Protein AF-A0A8T2YQ83-F1 (afdb_monomer_lite)

pLDDT: mean 80.7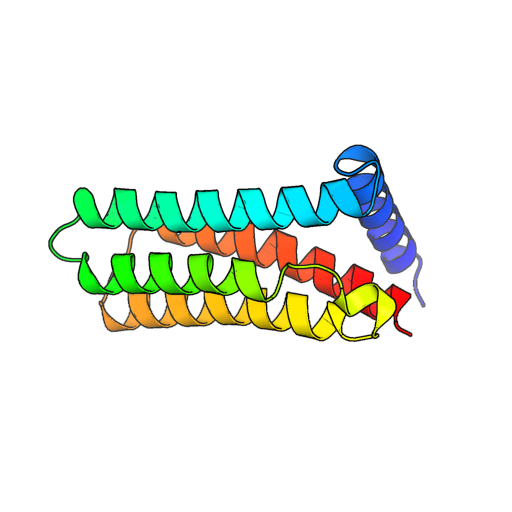7, std 17.06, range [41.25, 98.25]

InterPro domains:
  IPR035513 Invertase/pectin methylesterase inhibitor domain superfamily [SSF101148] (30-101)

Sequence (130 aa):
MGSKNLTLIFAIVLFLFLNFPSRTQASVGALVNAIATSNFFTGLANTNPASKQALVLCATYFKEAVTFLNLKGLEEGSASLDVHYALDQAGYCETALSTGHVHIASATDRIQKWKSVFSAAYAAVITLEN

Secondary structure (DSSP, 8-state):
--HHHHHHHHHHHHHHHHH-SSHHHHHHHHHHHHHHHHHHHHHHHHH-GGGHHHHHHHHHHHHHHHHH-S-THHHHT-HHHHHHHHHHHHHHHHHHHHHTT---HHHHHHHHHHHHHHHHHHHHHHHHH-

Foldseek 3Di:
DDVVVVVLLVVLVVVCCVQPVDPVSVLVVLLVLLQVQLVVLCVVLVVCVLLNVLSNLLSVLSNVLNVLSNPCCLVVVCVLVSLVSQLVSLVSSVVSCVVSVHDDVVNVVSSVVSNVVSVSVNVNSVVVSD

Organism: Populus deltoides (NCBI:txid3696)

Structure (mmCIF, N/CA/C/O backbone):
data_AF-A0A8T2YQ83-F1
#
_entry.id   AF-A0A8T2YQ83-F1
#
loop_
_atom_site.group_PDB
_atom_site.id
_atom_site.type_symbol
_atom_site.label_atom_id
_atom_site.label_alt_id
_atom_site.label_comp_id
_atom_site.label_asym_id
_atom_site.label_entity_id
_atom_site.label_seq_id
_atom_site.pdbx_PDB_ins_code
_atom_site.Cartn_x
_atom_site.Cartn_y
_atom_site.Cartn_z
_atom_site.occupancy
_atom_site.B_iso_or_equiv
_atom_site.auth_seq_id
_atom_site.auth_comp_id
_atom_site.auth_asym_id
_atom_site.auth_atom_id
_atom_site.pdbx_PDB_model_num
ATOM 1 N N . MET A 1 1 ? 18.250 -21.854 -19.427 1.00 45.03 1 MET A N 1
ATOM 2 C CA . MET A 1 1 ? 17.396 -20.647 -19.328 1.00 45.03 1 MET A CA 1
ATOM 3 C C . MET A 1 1 ? 16.518 -20.600 -20.577 1.00 45.03 1 MET A C 1
ATOM 5 O O . MET A 1 1 ? 17.034 -20.285 -21.625 1.00 45.03 1 MET A O 1
ATOM 9 N N . GLY A 1 2 ? 15.257 -21.012 -20.667 1.00 41.25 2 GLY A N 1
ATOM 10 C CA . GLY A 1 2 ? 14.213 -21.339 -19.704 1.00 41.25 2 GLY A CA 1
ATOM 11 C C . GLY A 1 2 ? 12.906 -20.743 -20.249 1.00 41.25 2 GLY A C 1
ATOM 12 O O . GLY A 1 2 ? 12.482 -19.710 -19.754 1.00 41.25 2 GLY A O 1
ATOM 13 N N . SER A 1 3 ? 12.317 -21.360 -21.288 1.00 47.62 3 SER A N 1
ATOM 14 C CA . SER A 1 3 ? 11.133 -20.927 -22.081 1.00 47.62 3 SER A CA 1
ATOM 15 C C . SER A 1 3 ? 9.959 -20.309 -21.279 1.00 47.62 3 SER A C 1
ATOM 17 O O . SER A 1 3 ? 9.216 -19.455 -21.766 1.00 47.62 3 SER A O 1
ATOM 19 N N . LYS A 1 4 ? 9.846 -20.655 -19.992 1.00 47.31 4 LYS A N 1
ATOM 20 C CA . LYS A 1 4 ? 8.859 -20.105 -19.052 1.00 47.31 4 LYS A CA 1
ATOM 21 C C . LYS A 1 4 ? 9.044 -18.606 -18.762 1.00 47.31 4 LYS A C 1
ATOM 23 O O . LYS A 1 4 ? 8.048 -17.900 -18.658 1.00 47.31 4 LYS A O 1
ATOM 28 N N . ASN A 1 5 ? 10.284 -18.109 -18.697 1.00 50.72 5 ASN A N 1
ATOM 29 C CA . ASN A 1 5 ? 10.552 -16.680 -18.470 1.00 50.72 5 ASN A CA 1
ATOM 30 C C . ASN A 1 5 ? 10.164 -15.828 -19.680 1.00 50.72 5 ASN A C 1
ATOM 32 O O . ASN A 1 5 ? 9.577 -14.768 -19.509 1.00 50.72 5 ASN A O 1
ATOM 36 N N . LEU A 1 6 ? 10.411 -16.316 -20.900 1.00 49.84 6 LEU A N 1
ATOM 37 C CA . LEU A 1 6 ? 10.041 -15.595 -22.120 1.00 49.84 6 LEU A CA 1
ATOM 38 C C . LEU A 1 6 ? 8.516 -15.459 -22.246 1.00 49.84 6 LEU A C 1
ATOM 40 O O . LEU A 1 6 ? 8.020 -14.399 -22.602 1.00 49.84 6 LEU A O 1
ATOM 44 N N . THR A 1 7 ? 7.776 -16.512 -21.891 1.00 55.09 7 THR A N 1
ATOM 45 C CA . THR A 1 7 ? 6.304 -16.516 -21.939 1.00 55.09 7 THR A CA 1
ATOM 46 C C . THR A 1 7 ? 5.703 -15.547 -20.916 1.00 55.09 7 THR A C 1
ATOM 48 O O . THR A 1 7 ? 4.751 -14.835 -21.225 1.00 55.09 7 THR A O 1
ATOM 51 N N . LEU A 1 8 ? 6.283 -15.474 -19.712 1.00 53.66 8 LEU A N 1
ATOM 52 C CA . LEU A 1 8 ? 5.852 -14.546 -18.667 1.00 53.66 8 LEU A CA 1
ATOM 53 C C . LEU A 1 8 ? 6.161 -13.089 -19.039 1.00 53.66 8 LEU A C 1
ATOM 55 O O . LEU A 1 8 ? 5.293 -12.231 -18.909 1.00 53.66 8 LEU A O 1
ATOM 59 N N . ILE A 1 9 ? 7.360 -12.820 -19.563 1.00 57.00 9 ILE A N 1
ATOM 60 C CA . ILE A 1 9 ? 7.748 -11.491 -20.055 1.00 57.00 9 ILE A CA 1
ATOM 61 C C . ILE A 1 9 ? 6.827 -11.071 -21.199 1.00 57.00 9 ILE A C 1
ATOM 63 O O . ILE A 1 9 ? 6.316 -9.957 -21.185 1.00 57.00 9 ILE A O 1
ATOM 67 N N . PHE A 1 10 ? 6.543 -11.966 -22.149 1.00 62.06 10 PHE A N 1
ATOM 68 C CA . PHE A 1 10 ? 5.638 -11.669 -23.256 1.00 62.06 10 PHE A CA 1
ATOM 69 C C . PHE A 1 10 ? 4.219 -11.382 -22.761 1.00 62.06 10 PHE A C 1
ATOM 71 O O . PHE A 1 10 ? 3.604 -10.433 -23.226 1.00 62.06 10 PHE A O 1
ATOM 78 N N . ALA A 1 11 ? 3.716 -12.132 -21.776 1.00 62.66 11 ALA A N 1
ATOM 79 C CA . ALA A 1 11 ? 2.412 -11.870 -21.173 1.00 62.66 11 ALA A CA 1
ATOM 80 C C . ALA A 1 11 ? 2.370 -10.525 -20.431 1.00 62.66 11 ALA A C 1
ATOM 82 O O . ALA A 1 11 ? 1.378 -9.815 -20.546 1.00 62.66 11 ALA A O 1
ATOM 83 N N . ILE A 1 12 ? 3.435 -10.147 -19.719 1.00 61.19 12 ILE A N 1
ATOM 84 C CA . ILE A 1 12 ? 3.529 -8.865 -19.000 1.00 61.19 12 ILE A CA 1
ATOM 85 C C . ILE A 1 12 ? 3.649 -7.701 -19.982 1.00 61.19 12 ILE A C 1
ATOM 87 O O . ILE A 1 12 ? 2.911 -6.730 -19.861 1.00 61.19 12 ILE A O 1
ATOM 91 N N . VAL A 1 13 ? 4.522 -7.810 -20.984 1.00 62.56 13 VAL A N 1
ATOM 92 C CA . VAL A 1 13 ? 4.663 -6.816 -22.054 1.00 62.56 13 VAL A CA 1
ATOM 93 C C . VAL A 1 13 ? 3.339 -6.676 -22.798 1.00 62.56 13 VAL A C 1
ATOM 95 O O . VAL A 1 13 ? 2.869 -5.561 -22.971 1.00 62.56 13 VAL A O 1
ATOM 98 N N . LEU A 1 14 ? 2.671 -7.777 -23.144 1.00 61.41 14 LEU A N 1
ATOM 99 C CA . LEU A 1 14 ? 1.355 -7.749 -23.780 1.00 61.41 14 LEU A CA 1
ATOM 100 C C . LEU A 1 14 ? 0.291 -7.135 -22.857 1.00 61.41 14 LEU A C 1
ATOM 102 O O . LEU A 1 14 ? -0.522 -6.350 -23.324 1.00 61.41 14 LEU A O 1
ATOM 106 N N . PHE A 1 15 ? 0.306 -7.415 -21.551 1.00 61.81 15 PHE A N 1
ATOM 107 C CA . PHE A 1 15 ? -0.625 -6.812 -20.591 1.00 61.81 15 PHE A CA 1
ATOM 108 C C . PHE A 1 15 ? -0.392 -5.305 -20.441 1.00 61.81 15 PHE A C 1
ATOM 110 O O . PHE A 1 15 ? -1.357 -4.542 -20.388 1.00 61.81 15 PHE A O 1
ATOM 117 N N . LEU A 1 16 ? 0.871 -4.874 -20.423 1.00 58.44 16 LEU A N 1
ATOM 118 C CA . LEU A 1 16 ? 1.261 -3.466 -20.424 1.00 58.44 16 LEU A CA 1
ATOM 119 C C . LEU A 1 16 ? 0.870 -2.792 -21.745 1.00 58.44 16 LEU A C 1
ATOM 121 O O . LEU A 1 16 ? 0.278 -1.726 -21.701 1.00 58.44 16 LEU A O 1
ATOM 125 N N . PHE A 1 17 ? 1.086 -3.424 -22.901 1.00 55.38 17 PHE A N 1
ATOM 126 C CA . PHE A 1 17 ? 0.687 -2.888 -24.209 1.00 55.38 17 PHE A CA 1
ATOM 127 C C . PHE A 1 17 ? -0.838 -2.844 -24.405 1.00 55.38 17 PHE A C 1
ATOM 129 O O . PHE A 1 17 ? -1.341 -1.907 -25.020 1.00 55.38 17 PHE A O 1
ATOM 136 N N . LEU A 1 18 ? -1.580 -3.828 -23.883 1.00 55.84 18 LEU A N 1
ATOM 137 C CA . LEU A 1 18 ? -3.043 -3.891 -23.984 1.00 55.84 18 LEU A CA 1
ATOM 138 C C . LEU A 1 18 ? -3.750 -2.934 -23.012 1.00 55.84 18 LEU A C 1
ATOM 140 O O . LEU A 1 18 ? -4.822 -2.438 -23.343 1.00 55.84 18 LEU A O 1
ATOM 144 N N . ASN A 1 19 ? -3.179 -2.668 -21.830 1.00 53.91 19 ASN A N 1
ATOM 145 C CA . ASN A 1 19 ? -3.778 -1.759 -20.839 1.00 53.91 19 ASN A CA 1
ATOM 146 C C . ASN A 1 19 ? -3.200 -0.337 -20.881 1.00 53.91 19 ASN A C 1
ATOM 148 O O . ASN A 1 19 ? -3.858 0.598 -20.431 1.00 53.91 19 ASN A O 1
ATOM 152 N N . PHE A 1 20 ? -1.989 -0.165 -21.407 1.00 50.88 20 PHE A N 1
ATOM 153 C CA . PHE A 1 20 ? -1.265 1.102 -21.448 1.00 50.88 20 PHE A CA 1
ATOM 154 C C . PHE A 1 20 ? -0.577 1.273 -22.811 1.00 50.88 20 PHE A C 1
ATOM 156 O O . PHE A 1 20 ? 0.626 1.047 -22.942 1.00 50.88 20 PHE A O 1
ATOM 163 N N . PRO A 1 21 ? -1.313 1.719 -23.846 1.00 44.34 21 PRO A N 1
ATOM 164 C CA . PRO A 1 21 ? -0.778 1.957 -25.189 1.00 44.34 21 PRO A CA 1
ATOM 165 C C . PRO A 1 21 ? 0.360 2.995 -25.254 1.00 44.34 21 PRO A C 1
ATOM 167 O O . PRO A 1 21 ? 0.985 3.141 -26.302 1.00 44.34 21 PRO A O 1
ATOM 170 N N . SER A 1 22 ? 0.668 3.712 -24.164 1.00 54.28 22 SER A N 1
ATOM 171 C CA . SER A 1 22 ? 1.844 4.583 -24.063 1.00 54.28 22 SER A CA 1
ATOM 172 C C . SER A 1 22 ? 2.412 4.656 -22.638 1.00 54.28 22 SER A C 1
ATOM 174 O O . SER A 1 22 ? 1.703 4.428 -21.655 1.00 54.28 22 SER A O 1
ATOM 176 N N . ARG A 1 23 ? 3.691 5.051 -22.509 1.00 55.94 23 ARG A N 1
ATOM 177 C CA . ARG A 1 23 ? 4.360 5.301 -21.211 1.00 55.94 23 ARG A CA 1
ATOM 178 C C . ARG A 1 23 ? 3.575 6.283 -20.333 1.00 55.94 23 ARG A C 1
ATOM 180 O O . ARG A 1 23 ? 3.438 6.067 -19.135 1.00 55.94 23 ARG A O 1
ATOM 187 N N . THR A 1 24 ? 3.004 7.321 -20.945 1.00 53.25 24 THR A N 1
ATOM 188 C CA . THR A 1 24 ? 2.159 8.318 -20.273 1.00 53.25 24 THR A CA 1
ATOM 189 C C . THR A 1 24 ? 0.874 7.706 -19.720 1.00 53.25 24 THR A C 1
ATOM 191 O O . THR A 1 24 ? 0.392 8.127 -18.677 1.00 53.25 24 THR A O 1
ATOM 194 N N . GLN A 1 25 ? 0.307 6.694 -20.381 1.00 58.16 25 GLN A N 1
ATOM 195 C CA . GLN A 1 25 ? -0.859 6.000 -19.836 1.00 58.16 25 GLN A CA 1
ATOM 196 C C . GLN A 1 25 ? -0.484 5.091 -18.665 1.00 58.16 25 GLN A C 1
ATOM 198 O O . GLN A 1 25 ? -1.264 5.003 -17.721 1.00 58.16 25 GLN A O 1
ATOM 203 N N . ALA A 1 26 ? 0.707 4.483 -18.669 1.00 63.09 26 ALA A N 1
ATOM 204 C CA . ALA A 1 26 ? 1.190 3.680 -17.544 1.00 63.09 26 ALA A CA 1
ATOM 205 C C . ALA A 1 26 ? 1.420 4.527 -16.277 1.00 63.09 26 ALA A C 1
ATOM 207 O O . ALA A 1 26 ? 0.969 4.128 -15.200 1.00 63.09 26 ALA A O 1
ATOM 208 N N . SER A 1 27 ? 2.035 5.716 -16.391 1.00 63.50 27 SER A N 1
ATOM 209 C CA . SER A 1 27 ? 2.186 6.643 -15.248 1.00 63.50 27 SER A CA 1
ATOM 210 C C . SER A 1 27 ? 0.837 7.104 -14.731 1.00 63.50 27 SER A C 1
ATOM 212 O O . SER A 1 27 ? 0.569 7.033 -13.533 1.00 63.50 27 SER A O 1
ATOM 214 N N . VAL A 1 28 ? -0.039 7.544 -15.636 1.00 68.00 28 VAL A N 1
ATOM 215 C CA . VAL A 1 28 ? -1.385 7.996 -15.278 1.00 68.00 28 VAL A CA 1
ATOM 216 C C . VAL A 1 28 ? -2.179 6.865 -14.618 1.00 68.00 28 VAL A C 1
ATOM 218 O O . VAL A 1 28 ? -2.843 7.097 -13.612 1.00 68.00 28 VAL A O 1
ATOM 221 N N . GLY A 1 29 ? -2.064 5.630 -15.105 1.00 73.38 29 GLY A N 1
ATOM 222 C CA . GLY A 1 29 ? -2.693 4.459 -14.496 1.00 73.38 29 GLY A CA 1
ATOM 223 C C . GLY A 1 29 ? -2.187 4.160 -13.087 1.00 73.38 29 GLY A C 1
ATOM 224 O O . GLY A 1 29 ? -2.990 3.917 -12.183 1.00 73.38 29 GLY A O 1
ATOM 225 N N . ALA A 1 30 ? -0.871 4.221 -12.875 1.00 76.75 30 ALA A N 1
ATOM 226 C CA . ALA A 1 30 ? -0.258 4.021 -11.564 1.00 76.75 30 ALA A CA 1
ATOM 227 C C . ALA A 1 30 ? -0.681 5.117 -10.567 1.00 76.75 30 ALA A C 1
ATOM 229 O O . ALA A 1 30 ? -1.090 4.804 -9.446 1.00 76.75 30 ALA A O 1
ATOM 230 N N . LEU A 1 31 ? -0.688 6.380 -11.005 1.00 80.50 31 LEU A N 1
ATOM 231 C CA . LEU A 1 31 ? -1.176 7.534 -10.241 1.00 80.50 31 LEU A CA 1
ATOM 232 C C . LEU A 1 31 ? -2.651 7.383 -9.850 1.00 80.50 31 LEU A C 1
ATOM 234 O O . LEU A 1 31 ? -3.010 7.540 -8.682 1.00 80.50 31 LEU A O 1
ATOM 238 N N . VAL A 1 32 ? -3.511 7.032 -10.809 1.00 84.12 32 VAL A N 1
ATOM 239 C CA . VAL A 1 32 ? -4.943 6.808 -10.559 1.00 84.12 32 VAL A CA 1
ATOM 240 C C . VAL A 1 32 ? -5.145 5.667 -9.564 1.00 84.12 32 VAL A C 1
ATOM 242 O O . VAL A 1 32 ? -5.956 5.792 -8.645 1.00 84.12 32 VAL A O 1
ATOM 245 N N . ASN A 1 33 ? -4.388 4.574 -9.690 1.00 84.81 33 ASN A N 1
ATOM 246 C CA . ASN A 1 33 ? -4.468 3.455 -8.756 1.00 84.81 33 ASN A CA 1
ATOM 247 C C . ASN A 1 33 ? -4.007 3.848 -7.337 1.00 84.81 33 ASN A C 1
ATOM 249 O O . ASN A 1 33 ? -4.633 3.430 -6.358 1.00 84.81 33 ASN A O 1
ATOM 253 N N . ALA A 1 34 ? -2.961 4.675 -7.213 1.00 87.94 34 ALA A N 1
ATOM 254 C CA . ALA A 1 34 ? -2.461 5.206 -5.937 1.00 87.94 34 ALA A CA 1
ATOM 255 C C . ALA A 1 34 ? -3.525 6.039 -5.221 1.00 87.94 34 ALA A C 1
ATOM 257 O O . ALA A 1 34 ? -3.901 5.748 -4.081 1.00 87.94 34 ALA A O 1
ATOM 258 N N . ILE A 1 35 ? -4.104 7.002 -5.939 1.00 90.50 35 ILE A N 1
ATOM 259 C CA . ILE A 1 35 ? -5.172 7.865 -5.428 1.00 90.50 35 ILE A CA 1
ATOM 260 C C . ILE A 1 35 ? -6.404 7.031 -5.051 1.00 90.50 35 ILE A C 1
ATOM 262 O O . ILE A 1 35 ? -6.960 7.199 -3.966 1.00 90.50 35 ILE A O 1
ATOM 266 N N . ALA A 1 36 ? -6.816 6.087 -5.902 1.00 93.12 36 ALA A N 1
ATOM 267 C CA . ALA A 1 36 ? -7.961 5.220 -5.627 1.00 93.12 36 ALA A CA 1
ATOM 268 C C . ALA A 1 36 ? -7.744 4.321 -4.397 1.00 93.12 36 ALA A C 1
ATOM 270 O O . ALA A 1 36 ? -8.690 4.042 -3.654 1.00 93.12 36 ALA A O 1
ATOM 271 N N . THR A 1 37 ? -6.512 3.865 -4.169 1.00 95.31 37 THR A N 1
ATOM 272 C CA . THR A 1 37 ? -6.155 3.050 -3.002 1.00 95.31 37 THR A CA 1
ATOM 273 C C . THR A 1 37 ? -6.129 3.897 -1.730 1.00 95.31 37 THR A C 1
ATOM 275 O O . THR A 1 37 ? -6.744 3.514 -0.735 1.00 95.31 37 THR A O 1
ATOM 278 N N . SER A 1 38 ? -5.531 5.088 -1.778 1.00 96.44 38 SER A N 1
ATOM 279 C CA . SER A 1 38 ? -5.555 6.049 -0.667 1.00 96.44 38 SER A CA 1
ATOM 280 C C . SER A 1 38 ? -6.987 6.434 -0.261 1.00 96.44 38 SER A C 1
ATOM 282 O O . SER A 1 38 ? -7.362 6.352 0.915 1.00 96.44 38 SER A O 1
ATOM 284 N N . ASN A 1 39 ? -7.835 6.759 -1.241 1.00 97.19 39 ASN A N 1
ATOM 285 C CA . ASN A 1 39 ? -9.241 7.095 -1.007 1.00 97.19 39 ASN A CA 1
ATOM 286 C C . ASN A 1 39 ? -10.029 5.919 -0.422 1.00 97.19 39 ASN A C 1
ATOM 288 O O . ASN A 1 39 ? -10.862 6.113 0.462 1.00 97.19 39 ASN A O 1
ATOM 292 N N . PHE A 1 40 ? -9.748 4.695 -0.874 1.00 97.75 40 PHE A N 1
ATOM 293 C CA . PHE A 1 40 ? -10.347 3.490 -0.308 1.00 97.75 40 PHE A CA 1
ATOM 294 C C . PHE A 1 40 ? -10.028 3.347 1.188 1.00 97.75 40 PHE A C 1
ATOM 296 O O . PHE A 1 40 ? -10.942 3.133 1.985 1.00 97.75 40 PHE A O 1
ATOM 303 N N . PHE A 1 41 ? -8.768 3.535 1.588 1.00 98.06 41 PHE A N 1
ATOM 304 C CA . PHE A 1 41 ? -8.379 3.475 3.000 1.00 98.06 41 PHE A CA 1
ATOM 305 C C . PHE A 1 41 ? -8.968 4.619 3.830 1.00 98.06 41 PHE A C 1
ATOM 307 O O . PHE A 1 41 ? -9.380 4.399 4.968 1.00 98.06 41 PHE A O 1
ATOM 314 N N . THR A 1 42 ? -9.108 5.809 3.245 1.00 98.06 42 THR A N 1
ATOM 315 C CA . THR A 1 42 ? -9.810 6.933 3.884 1.00 98.06 42 THR A CA 1
ATOM 316 C C . THR A 1 42 ? -11.291 6.605 4.113 1.00 98.06 42 THR A C 1
ATOM 318 O O . THR A 1 42 ? -11.824 6.844 5.196 1.00 98.06 42 THR A O 1
ATOM 321 N N . GLY A 1 43 ? -11.958 5.996 3.128 1.00 97.62 43 GLY A N 1
ATOM 322 C CA . GLY A 1 43 ? -13.339 5.524 3.263 1.00 97.62 43 GLY A CA 1
ATOM 323 C C . GLY A 1 43 ? -13.491 4.440 4.334 1.00 97.62 43 GLY A C 1
ATOM 324 O O . GLY A 1 43 ? -14.412 4.498 5.154 1.00 97.62 43 GLY A O 1
ATOM 325 N N . LEU A 1 44 ? -12.551 3.491 4.392 1.00 97.25 44 LEU A N 1
ATOM 326 C CA . LEU A 1 44 ? -12.510 2.499 5.467 1.00 97.25 44 LEU A CA 1
ATOM 327 C C . LEU A 1 44 ? -12.321 3.154 6.838 1.00 97.25 44 LEU A C 1
ATOM 329 O O . LEU A 1 44 ? -13.024 2.792 7.777 1.00 97.25 44 LEU A O 1
ATOM 333 N N . ALA A 1 45 ? -11.430 4.139 6.961 1.00 97.56 45 ALA A N 1
ATOM 334 C CA . ALA A 1 45 ? -11.184 4.842 8.219 1.00 97.56 45 ALA A CA 1
ATOM 335 C C . ALA A 1 45 ? -12.435 5.564 8.750 1.00 97.56 45 ALA A C 1
ATOM 337 O O . ALA A 1 45 ? -12.648 5.629 9.960 1.00 97.56 45 ALA A O 1
ATOM 338 N N . ASN A 1 46 ? -13.280 6.076 7.851 1.00 97.25 46 ASN A N 1
ATOM 339 C CA . ASN A 1 46 ? -14.538 6.734 8.211 1.00 97.25 46 ASN A CA 1
ATOM 340 C C . ASN A 1 46 ? -15.611 5.747 8.688 1.00 97.25 46 ASN A C 1
ATOM 342 O O . ASN A 1 46 ? -16.431 6.097 9.533 1.00 97.25 46 ASN A O 1
ATOM 346 N N . THR A 1 47 ? -15.604 4.522 8.162 1.00 97.12 47 THR A N 1
ATOM 347 C CA . THR A 1 47 ? -16.576 3.472 8.511 1.00 97.12 47 THR A CA 1
ATOM 348 C C . THR A 1 47 ? -16.111 2.576 9.661 1.00 97.12 47 THR A C 1
ATOM 350 O O . THR A 1 47 ? -16.929 1.870 10.242 1.00 97.12 47 THR A O 1
ATOM 353 N N . ASN A 1 48 ?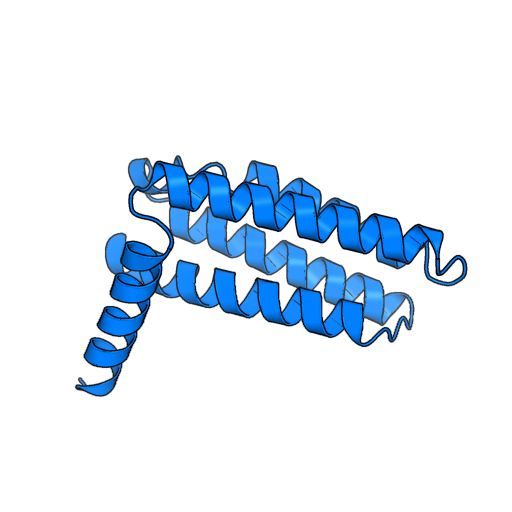 -14.828 2.637 10.040 1.00 96.12 48 ASN A N 1
ATOM 354 C CA . ASN A 1 48 ? -14.228 1.817 11.097 1.00 96.12 48 ASN A CA 1
ATOM 355 C C . ASN A 1 48 ? -13.492 2.689 12.136 1.00 96.12 48 ASN A C 1
ATOM 357 O O . ASN A 1 48 ? -12.258 2.730 12.145 1.00 96.12 48 ASN A O 1
ATOM 361 N N . PRO A 1 49 ? -14.216 3.372 13.048 1.00 94.50 49 PRO A N 1
ATOM 362 C CA . PRO A 1 49 ? -13.615 4.304 14.004 1.00 94.50 49 PRO A CA 1
ATOM 363 C C . PRO A 1 49 ? -12.549 3.671 14.909 1.00 94.50 49 PRO A C 1
ATOM 365 O O . PRO A 1 49 ? -11.533 4.304 15.182 1.00 94.50 49 PRO A O 1
ATOM 368 N N . ALA A 1 50 ? -12.743 2.412 15.320 1.00 95.00 50 ALA A N 1
ATOM 369 C CA . ALA A 1 50 ? -11.802 1.675 16.169 1.00 95.00 50 ALA A CA 1
ATOM 370 C C . ALA A 1 50 ? -10.438 1.434 15.495 1.00 95.00 50 ALA A C 1
ATOM 372 O O . ALA A 1 50 ? -9.419 1.344 16.169 1.00 95.00 50 ALA A O 1
ATOM 373 N N . SER A 1 51 ? -10.408 1.380 14.162 1.00 96.62 51 SER A N 1
ATOM 374 C CA . SER A 1 51 ? -9.201 1.145 13.360 1.00 96.62 51 SER A CA 1
ATOM 375 C C . SER A 1 51 ? -8.731 2.403 12.626 1.00 96.62 51 SER A C 1
ATOM 377 O O . SER A 1 51 ? -7.824 2.338 11.793 1.00 96.62 51 SER A O 1
ATOM 379 N N . LYS A 1 52 ? -9.344 3.561 12.915 1.00 95.75 52 LYS A N 1
ATOM 380 C CA . LYS A 1 52 ? -9.176 4.799 12.146 1.00 95.75 52 LYS A CA 1
ATOM 381 C C . LYS A 1 52 ? -7.715 5.208 12.002 1.00 95.75 52 LYS A C 1
ATOM 383 O O . LYS A 1 52 ? -7.306 5.576 10.909 1.00 95.75 52 LYS A O 1
ATOM 388 N N . GLN A 1 53 ? -6.927 5.122 13.073 1.00 97.12 53 GLN A N 1
ATOM 389 C CA . GLN A 1 53 ? -5.521 5.527 13.048 1.00 97.12 53 GLN A CA 1
ATOM 390 C C . GLN A 1 53 ? -4.701 4.704 12.043 1.00 97.12 53 GLN A C 1
ATOM 392 O O . GLN A 1 53 ? -4.046 5.279 11.177 1.00 97.12 53 GLN A O 1
ATOM 397 N N . ALA A 1 54 ? -4.778 3.371 12.112 1.00 97.69 54 ALA A N 1
ATOM 398 C CA . ALA A 1 54 ? -4.055 2.485 11.200 1.00 97.69 54 ALA A CA 1
ATOM 399 C C . ALA A 1 54 ? -4.519 2.658 9.742 1.00 97.69 54 ALA A C 1
ATOM 401 O O . ALA A 1 54 ? -3.704 2.695 8.823 1.00 97.69 54 ALA A O 1
ATOM 402 N N . LEU A 1 55 ? -5.826 2.834 9.527 1.00 98.25 55 LEU A N 1
ATOM 403 C CA . LEU A 1 55 ? -6.395 3.029 8.191 1.00 98.25 55 LEU A CA 1
ATOM 404 C C . LEU A 1 55 ? -6.018 4.391 7.584 1.00 98.25 55 LEU A C 1
ATOM 406 O O . LEU A 1 55 ? -5.759 4.470 6.385 1.00 98.25 55 LEU A O 1
ATOM 410 N N . VAL A 1 56 ? -5.923 5.449 8.396 1.00 98.06 56 VAL A N 1
ATOM 411 C CA . VAL A 1 56 ? -5.410 6.755 7.951 1.00 98.06 56 VAL A CA 1
ATOM 412 C C . VAL A 1 56 ? -3.929 6.666 7.584 1.00 98.06 56 VAL A C 1
ATOM 414 O O . VAL A 1 56 ? -3.545 7.212 6.555 1.00 98.06 56 VAL A O 1
ATOM 417 N N . LEU A 1 57 ? -3.109 5.943 8.357 1.00 97.75 57 LEU A N 1
ATOM 418 C CA . LEU A 1 57 ? -1.703 5.716 8.001 1.00 97.75 57 LEU A CA 1
ATOM 419 C C . LEU A 1 57 ? -1.577 5.013 6.646 1.00 97.75 57 LEU A C 1
ATOM 421 O O . LEU A 1 57 ? -0.862 5.500 5.775 1.00 97.75 57 LEU A O 1
ATOM 425 N N . CYS A 1 58 ? -2.345 3.945 6.421 1.00 97.75 58 CYS A N 1
ATOM 426 C CA . CYS A 1 58 ? -2.421 3.300 5.112 1.00 97.75 58 CYS A CA 1
ATOM 427 C C . CYS A 1 58 ? -2.803 4.279 3.994 1.00 97.75 58 CYS A C 1
ATOM 429 O O . CYS A 1 58 ? -2.162 4.296 2.944 1.00 97.75 58 CYS A O 1
ATOM 431 N N . ALA A 1 59 ? -3.820 5.120 4.209 1.00 97.44 59 ALA A N 1
ATOM 432 C CA . ALA A 1 59 ? -4.211 6.122 3.222 1.00 97.44 59 ALA A CA 1
ATOM 433 C C . ALA A 1 59 ? -3.066 7.095 2.896 1.00 97.44 59 ALA A C 1
ATOM 435 O O . ALA A 1 59 ? -2.878 7.434 1.725 1.00 97.44 59 ALA A O 1
ATOM 436 N N . THR A 1 60 ? -2.298 7.512 3.905 1.00 96.88 60 THR A N 1
ATOM 437 C CA . THR A 1 60 ? -1.121 8.375 3.745 1.00 96.88 60 THR A CA 1
ATOM 438 C C . THR A 1 60 ? -0.019 7.681 2.951 1.00 96.88 60 THR A C 1
ATOM 440 O O . THR A 1 60 ? 0.420 8.244 1.954 1.00 96.88 60 THR A O 1
ATOM 443 N N . TYR A 1 61 ? 0.353 6.446 3.294 1.00 96.06 61 TYR A N 1
ATOM 444 C CA . TYR A 1 61 ? 1.393 5.692 2.581 1.00 96.06 61 TYR A CA 1
ATOM 445 C C . TYR A 1 61 ? 1.089 5.540 1.082 1.00 96.06 61 TYR A C 1
ATOM 447 O O . TYR A 1 61 ? 1.917 5.836 0.219 1.00 96.06 61 TYR A O 1
ATOM 455 N N . PHE A 1 62 ? -0.151 5.183 0.729 1.00 94.00 62 PHE A N 1
ATOM 456 C CA . PHE A 1 62 ? -0.549 5.096 -0.682 1.00 94.00 62 PHE A CA 1
ATOM 457 C C . PHE A 1 62 ? -0.670 6.459 -1.373 1.00 94.00 62 PHE A C 1
ATOM 459 O O . PHE A 1 62 ? -0.547 6.538 -2.595 1.00 94.00 62 PHE A O 1
ATOM 466 N N . LYS A 1 63 ? -0.899 7.541 -0.621 1.00 92.81 63 LYS A N 1
ATOM 467 C CA . LYS A 1 63 ? -0.845 8.902 -1.164 1.00 92.81 63 LYS A CA 1
ATOM 468 C C . LYS A 1 63 ? 0.595 9.335 -1.426 1.00 92.81 63 LYS A C 1
ATOM 470 O O . LYS A 1 63 ? 0.841 9.980 -2.436 1.00 92.81 63 LYS A O 1
ATOM 475 N N . GLU A 1 64 ? 1.534 8.967 -0.562 1.00 89.44 64 GLU A N 1
ATOM 476 C CA . GLU A 1 64 ? 2.964 9.213 -0.766 1.00 89.44 64 GLU A CA 1
ATOM 477 C C . GLU A 1 64 ? 3.495 8.444 -1.976 1.00 89.44 64 GLU A C 1
ATOM 479 O O . GLU A 1 64 ? 4.292 8.992 -2.724 1.00 89.44 64 GLU A O 1
ATOM 484 N N . ALA A 1 65 ? 2.970 7.251 -2.274 1.00 86.50 65 ALA A N 1
ATOM 485 C CA . ALA A 1 65 ? 3.327 6.519 -3.493 1.00 86.50 65 ALA A CA 1
ATOM 486 C C . ALA A 1 65 ? 3.166 7.348 -4.790 1.00 86.50 65 ALA A C 1
ATOM 488 O O . ALA A 1 65 ? 3.907 7.147 -5.748 1.00 86.50 65 ALA A O 1
ATOM 489 N N . VAL A 1 66 ? 2.245 8.321 -4.822 1.00 82.50 66 VAL A N 1
ATOM 490 C CA . VAL A 1 66 ? 2.045 9.253 -5.952 1.00 82.50 66 VAL A CA 1
ATOM 491 C C . VAL A 1 66 ? 3.322 10.030 -6.290 1.00 82.50 66 VAL A C 1
ATOM 493 O O . VAL A 1 66 ? 3.554 10.318 -7.462 1.00 82.50 66 VAL A O 1
ATOM 496 N N . THR A 1 67 ? 4.145 10.379 -5.295 1.00 79.56 67 THR A N 1
ATOM 497 C CA . THR A 1 67 ? 5.352 11.193 -5.513 1.00 79.56 67 THR A CA 1
ATOM 498 C C . THR A 1 67 ? 6.449 10.407 -6.226 1.00 79.56 67 THR A C 1
ATOM 500 O O . THR A 1 67 ? 7.158 10.982 -7.049 1.00 79.56 67 THR A O 1
ATOM 503 N N . PHE A 1 68 ? 6.540 9.101 -5.965 1.00 76.06 68 PHE A N 1
ATOM 504 C CA . PHE A 1 68 ? 7.516 8.201 -6.584 1.00 76.06 68 PHE A CA 1
ATOM 505 C C . PHE A 1 68 ? 7.072 7.743 -7.976 1.00 76.06 68 PHE A C 1
ATOM 507 O O . PHE A 1 68 ? 7.881 7.586 -8.877 1.00 76.06 68 PHE A O 1
ATOM 514 N N . LEU A 1 69 ? 5.766 7.603 -8.216 1.00 73.00 69 LEU A N 1
ATOM 515 C CA . LEU A 1 69 ? 5.226 7.076 -9.478 1.00 73.00 69 LEU A CA 1
ATOM 516 C C . LEU A 1 69 ? 5.242 8.062 -10.655 1.00 73.00 69 LEU A C 1
ATOM 518 O O . LEU A 1 69 ? 4.564 7.845 -11.661 1.00 73.00 69 LEU A O 1
ATOM 522 N N . ASN A 1 70 ? 6.031 9.133 -10.572 1.00 64.12 70 ASN A N 1
ATOM 523 C CA . ASN A 1 70 ? 6.080 10.168 -11.600 1.00 64.12 70 ASN A CA 1
ATOM 524 C C . ASN A 1 70 ? 6.895 9.769 -12.854 1.00 64.12 70 ASN A C 1
ATOM 526 O O . ASN A 1 70 ? 7.158 10.625 -13.693 1.00 64.12 70 ASN A O 1
ATOM 530 N N . LEU A 1 71 ? 7.281 8.488 -12.988 1.00 57.81 71 LEU A N 1
ATOM 531 C CA . LEU A 1 71 ? 7.913 7.784 -14.129 1.00 57.81 71 LEU A CA 1
ATOM 532 C C . LEU A 1 71 ? 9.080 8.475 -14.863 1.00 57.81 71 LEU A C 1
ATOM 534 O O . LEU A 1 71 ? 9.579 7.924 -15.846 1.00 57.81 71 LEU A O 1
ATOM 538 N N . LYS A 1 72 ? 9.583 9.614 -14.378 1.00 58.16 72 LYS A N 1
ATOM 539 C CA . LYS A 1 72 ? 10.858 10.186 -14.830 1.00 58.16 72 LYS A CA 1
ATOM 540 C C . LYS A 1 72 ? 12.014 9.206 -14.628 1.00 58.16 72 LYS A C 1
ATOM 542 O O . LYS A 1 72 ? 12.983 9.259 -15.376 1.00 58.16 72 LYS A O 1
ATOM 547 N N . GLY A 1 73 ? 11.870 8.251 -13.707 1.00 57.09 73 GLY A N 1
ATOM 548 C CA . GLY A 1 73 ? 12.897 7.260 -13.450 1.00 57.09 73 GLY A CA 1
ATOM 549 C C . GLY A 1 73 ? 13.269 6.374 -14.638 1.00 57.09 73 GLY A C 1
ATOM 550 O O . GLY A 1 73 ? 14.393 5.900 -14.675 1.00 57.09 73 GLY A O 1
ATOM 551 N N . LEU A 1 74 ? 12.427 6.193 -15.666 1.00 54.31 74 LEU A N 1
ATOM 552 C CA . LEU A 1 74 ? 12.844 5.419 -16.854 1.00 54.31 74 LEU A CA 1
ATOM 553 C C . LEU A 1 74 ? 13.870 6.164 -17.723 1.00 54.31 74 LEU A C 1
ATOM 555 O O . LEU A 1 74 ? 14.618 5.523 -18.454 1.00 54.31 74 LEU A O 1
ATOM 559 N N . GLU A 1 75 ? 13.884 7.498 -17.688 1.00 59.12 75 GLU A N 1
ATOM 560 C CA . GLU A 1 75 ? 14.875 8.313 -18.407 1.00 59.12 75 GLU A CA 1
ATOM 561 C C . GLU A 1 75 ? 16.177 8.448 -17.608 1.00 59.12 75 GLU A C 1
ATOM 563 O O . GLU A 1 75 ? 17.248 8.591 -18.193 1.00 59.12 75 GLU A O 1
ATOM 568 N N . GLU A 1 76 ? 16.085 8.354 -16.280 1.00 63.69 76 GLU A N 1
ATOM 569 C CA . GLU A 1 76 ? 17.202 8.541 -15.347 1.00 63.69 76 GLU A CA 1
ATOM 570 C C . GLU A 1 76 ? 17.749 7.220 -14.760 1.00 63.69 76 GLU A C 1
ATOM 572 O O . GLU A 1 76 ? 18.707 7.245 -13.991 1.00 63.69 76 GLU A O 1
ATOM 577 N N . GLY A 1 77 ? 17.173 6.064 -15.119 1.00 67.19 77 GLY A N 1
ATOM 578 C CA . GLY A 1 77 ? 17.562 4.741 -14.602 1.00 67.19 77 GLY A CA 1
ATOM 579 C C . GLY A 1 77 ? 17.164 4.482 -13.140 1.00 67.19 77 GLY A C 1
ATOM 580 O O . GLY A 1 77 ? 17.820 3.709 -12.447 1.00 67.19 77 GLY A O 1
ATOM 581 N N . SER A 1 78 ? 16.130 5.163 -12.648 1.00 77.38 78 SER A N 1
ATOM 582 C CA . SER A 1 78 ? 15.590 5.048 -11.289 1.00 77.38 78 SER A CA 1
ATOM 583 C C . SER A 1 78 ? 14.161 4.496 -11.244 1.00 77.38 78 SER A C 1
ATOM 585 O O . SER A 1 78 ? 13.543 4.475 -10.180 1.00 77.38 78 SER A O 1
ATOM 587 N N . ALA A 1 79 ? 13.618 3.989 -12.356 1.00 77.44 79 ALA A N 1
ATOM 588 C CA . ALA A 1 79 ? 12.251 3.471 -12.366 1.00 77.44 79 ALA A CA 1
ATOM 589 C C . ALA A 1 79 ? 12.111 2.200 -11.521 1.00 77.44 79 ALA A C 1
ATOM 591 O O . ALA A 1 79 ? 11.053 1.979 -10.925 1.00 77.44 79 ALA A O 1
ATOM 592 N N . SER A 1 80 ? 13.151 1.363 -11.436 1.00 81.25 80 SER A N 1
ATOM 593 C CA . SER A 1 80 ? 13.122 0.207 -10.531 1.00 81.25 80 SER A CA 1
ATOM 594 C C . SER A 1 80 ? 13.023 0.662 -9.077 1.00 81.25 80 SER A C 1
ATOM 596 O O . SER A 1 80 ? 12.254 0.083 -8.308 1.00 81.25 80 SER A O 1
ATOM 598 N N . LEU A 1 81 ? 13.730 1.734 -8.717 1.00 84.00 81 LEU A N 1
ATOM 599 C CA . LEU A 1 81 ? 13.690 2.338 -7.389 1.00 84.00 81 LEU A CA 1
ATOM 6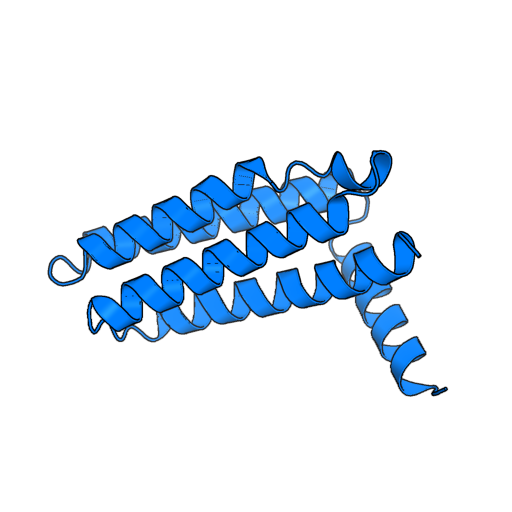00 C C . LEU A 1 81 ? 12.315 2.952 -7.081 1.00 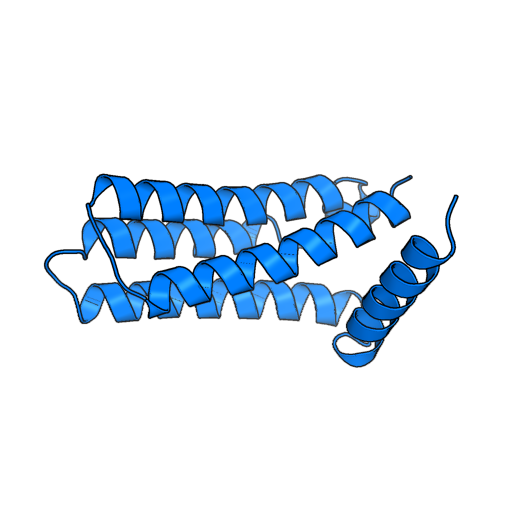84.00 81 LEU A C 1
ATOM 602 O O . LEU A 1 81 ? 11.759 2.681 -6.019 1.00 84.00 81 LEU A O 1
ATOM 606 N N . ASP A 1 82 ? 11.726 3.692 -8.021 1.00 83.62 82 ASP A N 1
ATOM 607 C CA . ASP A 1 82 ? 10.381 4.271 -7.881 1.00 83.62 82 ASP A CA 1
ATOM 608 C C . ASP A 1 82 ? 9.319 3.192 -7.613 1.00 83.62 82 ASP A C 1
ATOM 610 O O . ASP A 1 82 ? 8.463 3.322 -6.730 1.00 83.62 82 ASP A O 1
ATOM 614 N N . VAL A 1 83 ? 9.387 2.084 -8.360 1.00 83.62 83 VAL A N 1
ATOM 615 C CA . VAL A 1 83 ? 8.489 0.939 -8.170 1.00 83.62 83 VAL A CA 1
ATOM 616 C C . VAL A 1 83 ? 8.758 0.233 -6.838 1.00 83.62 83 VAL A C 1
ATOM 618 O O . VAL A 1 83 ? 7.812 -0.215 -6.185 1.00 83.62 83 VAL A O 1
ATOM 621 N N . HIS A 1 84 ? 10.020 0.143 -6.415 1.00 87.25 84 HIS A N 1
ATOM 622 C CA . HIS A 1 84 ? 10.378 -0.432 -5.122 1.00 87.25 84 HIS A CA 1
ATOM 623 C C . HIS A 1 84 ? 9.779 0.380 -3.969 1.00 87.25 84 HIS A C 1
ATOM 625 O O . HIS A 1 84 ? 9.105 -0.188 -3.113 1.00 87.25 84 HIS A O 1
ATOM 631 N N . TYR A 1 85 ? 9.884 1.711 -4.013 1.00 88.31 85 TYR A N 1
ATOM 632 C CA . TYR A 1 85 ? 9.244 2.574 -3.019 1.00 88.31 85 TYR A CA 1
ATOM 633 C C . TYR A 1 85 ? 7.723 2.404 -2.994 1.00 88.31 85 TYR A C 1
ATOM 635 O O . TYR A 1 85 ? 7.124 2.374 -1.920 1.00 88.31 85 TYR A O 1
ATOM 643 N N . ALA A 1 86 ? 7.073 2.224 -4.146 1.00 88.56 86 ALA A N 1
ATOM 644 C CA . ALA A 1 86 ? 5.642 1.924 -4.177 1.00 88.56 86 ALA A CA 1
ATOM 645 C C . ALA A 1 86 ? 5.294 0.589 -3.481 1.00 88.56 86 ALA A C 1
ATOM 647 O O . ALA A 1 86 ? 4.222 0.478 -2.877 1.00 88.56 86 ALA A O 1
ATOM 648 N N . LEU A 1 87 ? 6.170 -0.420 -3.539 1.00 91.25 87 LEU A N 1
ATOM 649 C CA . LEU A 1 87 ? 6.007 -1.677 -2.797 1.00 91.25 87 LEU A CA 1
ATOM 650 C C . LEU A 1 87 ? 6.222 -1.487 -1.289 1.00 91.25 87 LEU A C 1
ATOM 652 O O . LEU A 1 87 ? 5.441 -2.031 -0.504 1.00 91.25 87 LEU A O 1
ATOM 656 N N . ASP A 1 88 ? 7.199 -0.674 -0.888 1.00 94.12 88 ASP A N 1
ATOM 657 C CA . ASP A 1 88 ? 7.470 -0.374 0.525 1.00 94.12 88 ASP A CA 1
ATOM 658 C C . ASP A 1 88 ? 6.269 0.282 1.209 1.00 94.12 88 ASP A C 1
ATOM 660 O O . ASP A 1 88 ? 5.883 -0.122 2.307 1.00 94.12 88 ASP A O 1
ATOM 664 N N . GLN A 1 89 ? 5.593 1.213 0.527 1.00 94.75 89 GLN A N 1
ATOM 665 C CA . GLN A 1 89 ? 4.379 1.854 1.048 1.00 94.75 89 GLN A CA 1
ATOM 666 C C . GLN A 1 89 ? 3.273 0.837 1.384 1.00 94.75 89 GLN A C 1
ATOM 668 O O . GLN A 1 89 ? 2.553 0.983 2.377 1.00 94.75 89 GLN A O 1
ATOM 673 N N . ALA A 1 90 ? 3.159 -0.243 0.604 1.00 95.50 90 ALA A N 1
ATOM 674 C CA . ALA A 1 90 ? 2.233 -1.328 0.912 1.00 95.50 90 ALA A CA 1
ATOM 675 C C . ALA A 1 90 ? 2.673 -2.126 2.151 1.00 95.50 90 ALA A C 1
ATOM 677 O O . ALA A 1 90 ? 1.830 -2.457 2.986 1.00 95.50 90 ALA A O 1
ATOM 678 N N . GLY A 1 91 ? 3.975 -2.382 2.307 1.00 96.44 91 GLY A N 1
ATOM 679 C CA . GLY A 1 91 ? 4.536 -3.036 3.495 1.00 96.44 91 GLY A CA 1
ATOM 680 C C . GLY A 1 91 ? 4.367 -2.208 4.776 1.00 96.44 91 GLY A C 1
ATOM 681 O O . GLY A 1 91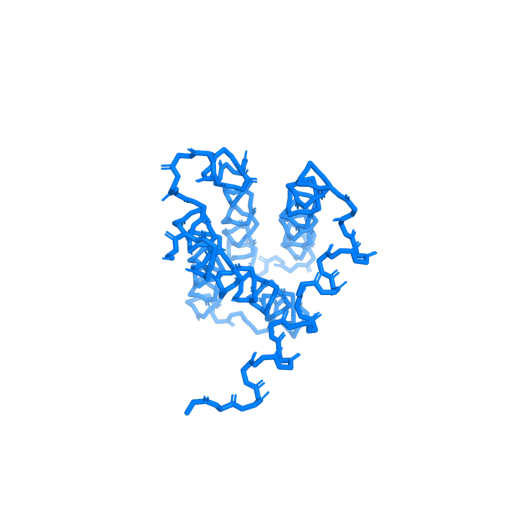 ? 4.037 -2.751 5.836 1.00 96.44 91 GLY A O 1
ATOM 682 N N . TYR A 1 92 ? 4.502 -0.883 4.688 1.00 97.00 92 TYR A N 1
ATOM 683 C CA . TYR A 1 92 ? 4.231 0.018 5.811 1.00 97.00 92 TYR A CA 1
ATOM 684 C C . TYR A 1 92 ? 2.757 -0.002 6.215 1.00 97.00 92 TYR A C 1
ATOM 686 O O . TYR A 1 92 ? 2.450 -0.061 7.408 1.00 97.00 92 TYR A O 1
ATOM 694 N N . CYS A 1 93 ? 1.838 -0.052 5.249 1.00 97.94 93 CYS A N 1
ATOM 695 C CA . CYS A 1 93 ? 0.422 -0.245 5.550 1.00 97.94 93 CYS A CA 1
ATOM 696 C C . CYS A 1 93 ? 0.150 -1.605 6.223 1.00 97.94 93 CYS A C 1
ATOM 698 O O . CYS A 1 93 ? -0.538 -1.641 7.242 1.00 97.94 93 CYS A O 1
ATOM 700 N N . GLU A 1 94 ? 0.721 -2.713 5.732 1.00 97.94 94 GLU A N 1
ATOM 701 C CA . GLU A 1 94 ? 0.591 -4.034 6.382 1.00 97.94 94 GLU A CA 1
ATOM 702 C C . GLU A 1 94 ? 1.083 -3.997 7.837 1.00 97.94 94 GLU A C 1
ATOM 704 O O . GLU A 1 94 ? 0.418 -4.512 8.739 1.00 97.94 94 GLU A O 1
ATOM 709 N N . THR A 1 95 ? 2.207 -3.322 8.078 1.00 97.88 95 THR A N 1
ATOM 710 C CA . THR A 1 95 ? 2.780 -3.141 9.418 1.00 97.88 95 THR A CA 1
ATOM 711 C C . THR A 1 95 ? 1.863 -2.314 10.320 1.00 97.88 95 THR A C 1
ATOM 713 O O . THR A 1 95 ? 1.635 -2.690 11.473 1.00 97.88 95 THR A O 1
ATOM 716 N N . ALA A 1 96 ? 1.293 -1.220 9.808 1.00 97.31 96 ALA A N 1
ATOM 717 C CA . ALA A 1 96 ? 0.356 -0.382 10.553 1.00 97.31 96 ALA A CA 1
ATOM 718 C C . ALA A 1 96 ? -0.929 -1.141 10.920 1.00 97.31 96 ALA A C 1
ATOM 720 O O . ALA A 1 96 ? -1.390 -1.053 12.059 1.00 97.31 96 ALA A O 1
ATOM 721 N N . LEU A 1 97 ? -1.482 -1.926 9.988 1.00 97.75 97 LEU A N 1
ATOM 722 C CA . LEU A 1 97 ? -2.657 -2.763 10.247 1.00 97.75 97 LEU A CA 1
ATOM 723 C C . LEU A 1 97 ? -2.357 -3.843 11.287 1.00 97.75 97 LEU A C 1
ATOM 725 O O . LEU A 1 97 ? -3.134 -4.009 12.223 1.00 97.75 97 LEU A O 1
ATOM 729 N N . SER A 1 98 ? -1.218 -4.527 11.161 1.00 97.62 98 SER A N 1
ATOM 730 C CA . SER A 1 98 ? -0.781 -5.554 12.113 1.00 97.62 98 SER A CA 1
ATOM 731 C C . SER A 1 98 ? -0.593 -4.985 13.524 1.00 97.62 98 SER A C 1
ATOM 733 O O . SER A 1 98 ? -1.136 -5.521 14.488 1.00 97.62 98 SER A O 1
ATOM 735 N N . THR A 1 99 ? 0.090 -3.841 13.639 1.00 96.31 99 THR A N 1
ATOM 736 C CA . THR A 1 99 ? 0.325 -3.144 14.918 1.00 96.31 99 THR A CA 1
ATOM 737 C C . THR A 1 99 ? -0.981 -2.679 15.561 1.00 96.31 99 THR A C 1
ATOM 739 O O . THR A 1 99 ? -1.135 -2.744 16.776 1.00 96.31 99 THR A O 1
ATOM 742 N N . GLY A 1 100 ? -1.943 -2.233 14.750 1.00 94.69 100 GLY A N 1
ATOM 743 C CA . GLY A 1 100 ? -3.283 -1.874 15.211 1.00 94.69 100 GLY A CA 1
ATOM 744 C C . GLY A 1 100 ? -4.224 -3.065 15.422 1.00 94.69 100 GLY A C 1
ATOM 745 O O . GLY A 1 100 ? -5.404 -2.834 15.679 1.00 94.69 100 GLY A O 1
ATOM 746 N N . HIS A 1 101 ? -3.750 -4.308 15.263 1.00 96.44 101 HIS A N 1
ATOM 747 C CA . HIS A 1 101 ? -4.562 -5.532 15.293 1.00 96.44 101 HIS A CA 1
ATOM 748 C C . HIS A 1 101 ? -5.802 -5.469 14.377 1.00 96.44 101 HIS A C 1
ATOM 750 O O . HIS A 1 101 ? -6.879 -5.974 14.703 1.00 96.44 101 HIS A O 1
ATOM 756 N N . VAL A 1 102 ? -5.665 -4.814 13.222 1.00 96.50 102 VAL A N 1
ATOM 757 C CA . VAL A 1 102 ? -6.754 -4.563 12.276 1.00 96.50 102 VAL A CA 1
ATOM 758 C C . VAL A 1 102 ? -6.818 -5.682 11.244 1.00 96.50 102 VAL A C 1
ATOM 760 O O . VAL A 1 102 ? -5.954 -5.800 10.375 1.00 96.50 102 VAL A O 1
ATOM 763 N N . HIS A 1 103 ? -7.899 -6.458 11.287 1.00 95.12 103 HIS A N 1
ATOM 764 C CA . HIS A 1 103 ? -8.189 -7.496 10.301 1.00 95.12 103 HIS A CA 1
ATOM 765 C C . HIS A 1 103 ? -9.444 -7.139 9.504 1.00 95.12 103 HIS A C 1
ATOM 767 O O . HIS A 1 103 ? -10.568 -7.357 9.948 1.00 95.12 103 HIS A O 1
ATOM 773 N N . ILE A 1 104 ? -9.243 -6.582 8.308 1.00 95.81 104 ILE A N 1
ATOM 774 C CA . ILE A 1 104 ? -10.315 -6.234 7.370 1.00 95.81 104 ILE A CA 1
ATOM 775 C C . ILE A 1 104 ? -9.971 -6.865 6.022 1.00 95.81 104 ILE A C 1
ATOM 777 O O . ILE A 1 104 ? -9.022 -6.438 5.367 1.00 95.81 104 ILE A O 1
ATOM 781 N N . ALA A 1 105 ? -10.754 -7.857 5.591 1.00 96.62 105 ALA A N 1
ATOM 782 C CA . ALA A 1 105 ? -10.475 -8.627 4.374 1.00 96.62 105 ALA A CA 1
ATOM 783 C C . ALA A 1 105 ? -10.293 -7.731 3.137 1.00 96.62 105 ALA A C 1
ATOM 785 O O . ALA A 1 105 ? -9.297 -7.839 2.431 1.00 96.62 105 ALA A O 1
ATOM 786 N N . SER A 1 106 ? -11.178 -6.747 2.945 1.00 96.62 106 SER A N 1
ATOM 787 C CA . SER A 1 106 ? -11.084 -5.818 1.814 1.00 96.62 106 SER A CA 1
ATOM 788 C C . SER A 1 106 ? -9.819 -4.951 1.837 1.00 96.62 106 SER A C 1
ATOM 790 O O . SER A 1 106 ? -9.345 -4.537 0.780 1.00 96.62 106 SER A O 1
ATOM 792 N N . ALA A 1 107 ? -9.266 -4.653 3.020 1.00 96.62 107 ALA A N 1
ATOM 793 C CA . ALA A 1 107 ? -7.990 -3.952 3.138 1.00 96.62 107 ALA A CA 1
ATOM 794 C C . ALA A 1 107 ? -6.835 -4.850 2.686 1.00 96.62 107 ALA A C 1
ATOM 796 O O . ALA A 1 107 ? -6.017 -4.426 1.869 1.00 96.62 107 ALA A O 1
ATOM 797 N N . THR A 1 108 ? -6.817 -6.102 3.149 1.00 96.50 108 THR A N 1
ATOM 798 C CA . THR A 1 108 ? -5.838 -7.109 2.726 1.00 96.50 108 THR A CA 1
ATOM 799 C C . THR A 1 108 ? -5.889 -7.335 1.216 1.00 96.50 108 THR A C 1
ATOM 801 O O . THR A 1 108 ? -4.854 -7.246 0.558 1.00 96.50 108 THR A O 1
ATOM 804 N N . ASP A 1 109 ? -7.077 -7.526 0.642 1.00 96.62 109 ASP A N 1
ATOM 805 C CA . ASP A 1 109 ? -7.250 -7.740 -0.799 1.00 96.62 109 ASP A CA 1
ATOM 806 C C . ASP A 1 109 ? -6.735 -6.553 -1.618 1.00 96.62 109 ASP A C 1
ATOM 808 O O . ASP A 1 109 ? -6.057 -6.721 -2.638 1.00 96.62 109 ASP A O 1
ATOM 812 N N . ARG A 1 110 ? -7.017 -5.326 -1.158 1.00 96.62 110 ARG A N 1
ATOM 813 C CA . ARG A 1 110 ? -6.547 -4.106 -1.819 1.00 96.62 110 ARG A CA 1
ATOM 814 C C . ARG A 1 110 ? -5.019 -4.014 -1.815 1.00 96.62 110 ARG A C 1
ATOM 816 O O . ARG A 1 110 ? -4.442 -3.685 -2.853 1.00 96.62 110 ARG A O 1
ATOM 823 N N . ILE A 1 111 ? -4.377 -4.325 -0.690 1.00 96.00 111 ILE A N 1
ATOM 824 C CA . ILE A 1 111 ? -2.912 -4.333 -0.552 1.00 96.00 111 ILE A CA 1
ATOM 825 C C . ILE A 1 111 ? -2.288 -5.419 -1.433 1.00 96.00 111 ILE A C 1
ATOM 827 O O . ILE A 1 111 ? -1.312 -5.160 -2.134 1.00 96.00 111 ILE A O 1
ATOM 831 N N . GLN A 1 112 ? -2.857 -6.625 -1.454 1.00 95.06 112 GLN A N 1
ATOM 832 C CA . GLN A 1 112 ? -2.332 -7.716 -2.280 1.00 95.06 112 GLN A CA 1
ATOM 833 C C . GLN A 1 112 ? -2.445 -7.403 -3.772 1.00 95.06 112 GLN A C 1
ATOM 835 O O . GLN A 1 112 ? -1.493 -7.615 -4.526 1.00 95.06 112 GLN A O 1
ATOM 840 N N . LYS A 1 113 ? -3.564 -6.807 -4.200 1.00 90.56 113 LYS A N 1
ATOM 841 C CA . LYS A 1 113 ? -3.714 -6.324 -5.577 1.00 90.56 113 LYS A CA 1
ATOM 842 C C . LYS A 1 113 ? -2.648 -5.285 -5.929 1.00 90.56 113 LYS A C 1
ATOM 844 O O . LYS A 1 113 ? -2.071 -5.356 -7.011 1.00 90.56 113 LYS A O 1
ATOM 849 N N . TRP A 1 114 ? -2.374 -4.344 -5.025 1.00 90.88 114 TRP A N 1
ATOM 850 C CA . TRP A 1 114 ? -1.306 -3.361 -5.204 1.00 90.88 114 TRP A CA 1
ATOM 851 C C . TRP A 1 114 ? 0.056 -4.034 -5.389 1.00 90.88 114 TRP A C 1
ATOM 853 O O . TRP A 1 114 ? 0.710 -3.827 -6.411 1.00 90.88 114 TRP A O 1
ATOM 863 N N . LYS A 1 115 ? 0.447 -4.898 -4.444 1.00 92.31 115 LYS A N 1
ATOM 864 C CA . LYS A 1 115 ? 1.729 -5.615 -4.474 1.00 92.31 115 LYS A CA 1
ATOM 865 C C . LYS A 1 115 ? 1.882 -6.429 -5.755 1.00 92.31 115 LYS A C 1
ATOM 867 O O . LYS A 1 115 ? 2.906 -6.319 -6.414 1.00 92.31 115 LYS A O 1
ATOM 872 N N . SER A 1 116 ? 0.845 -7.150 -6.182 1.00 86.12 116 SER A N 1
ATOM 873 C CA . SER A 1 116 ? 0.883 -7.919 -7.432 1.00 86.12 116 SER A CA 1
ATOM 874 C C . SER A 1 116 ? 1.161 -7.050 -8.662 1.00 86.12 116 SER A C 1
ATOM 876 O O . SER A 1 116 ? 1.941 -7.459 -9.523 1.00 86.12 116 SER A O 1
ATOM 878 N N . VAL A 1 117 ? 0.536 -5.873 -8.763 1.00 83.38 117 VAL A N 1
ATOM 879 C CA . VAL A 1 117 ? 0.747 -4.955 -9.894 1.00 83.38 117 VAL A CA 1
ATOM 880 C C . VAL A 1 117 ? 2.171 -4.404 -9.879 1.00 83.38 117 VAL A C 1
ATOM 882 O O . VAL A 1 117 ? 2.862 -4.457 -10.897 1.00 83.38 117 VAL A O 1
ATOM 885 N N . PHE A 1 118 ? 2.637 -3.918 -8.729 1.00 85.50 118 PHE A N 1
ATOM 886 C CA . PHE A 1 118 ? 3.951 -3.286 -8.638 1.00 85.50 118 PHE A CA 1
ATOM 887 C C . PHE A 1 118 ? 5.109 -4.287 -8.659 1.00 85.50 118 PHE A C 1
ATOM 889 O O . PHE A 1 118 ? 6.155 -3.974 -9.213 1.00 85.50 118 PHE A O 1
ATOM 896 N N . SER A 1 119 ? 4.930 -5.526 -8.195 1.00 85.50 119 SER A N 1
ATOM 897 C CA . SER A 1 119 ? 5.927 -6.586 -8.393 1.00 85.50 119 SER A CA 1
ATOM 898 C C . SER A 1 119 ? 6.083 -6.955 -9.871 1.00 85.50 119 SER A C 1
ATOM 900 O O . SER A 1 119 ? 7.205 -7.156 -10.334 1.00 85.50 119 SER A O 1
ATOM 902 N N . ALA A 1 120 ? 4.984 -6.999 -10.635 1.00 81.38 120 ALA A N 1
ATOM 903 C CA . ALA A 1 120 ? 5.053 -7.214 -12.081 1.00 81.38 120 ALA A CA 1
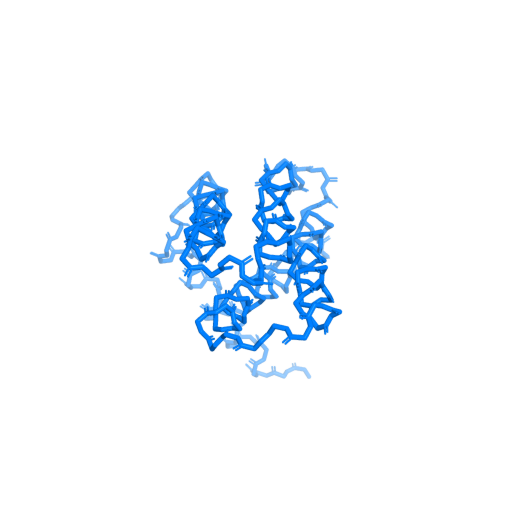ATOM 904 C C . ALA A 1 120 ? 5.738 -6.037 -12.796 1.00 81.38 120 ALA A C 1
ATOM 906 O O . ALA A 1 120 ? 6.584 -6.255 -13.665 1.00 81.38 120 ALA A O 1
ATOM 907 N N . ALA A 1 121 ? 5.424 -4.799 -12.394 1.00 79.19 121 ALA A N 1
ATOM 908 C CA . ALA A 1 121 ? 6.094 -3.606 -12.906 1.00 79.19 121 ALA A CA 1
ATOM 909 C C . ALA A 1 121 ? 7.600 -3.621 -12.595 1.00 79.19 121 ALA A C 1
ATOM 911 O O . ALA A 1 121 ? 8.403 -3.351 -13.481 1.00 79.19 121 ALA A O 1
ATOM 912 N N . TYR A 1 122 ? 7.992 -4.012 -11.380 1.00 82.31 122 TYR A N 1
ATOM 913 C CA . TYR A 1 122 ? 9.393 -4.074 -10.960 1.00 82.31 122 TYR A CA 1
ATOM 914 C C . TYR A 1 122 ? 10.192 -5.056 -11.816 1.00 82.31 122 TYR A C 1
ATOM 916 O O . TYR A 1 122 ? 11.253 -4.714 -12.332 1.00 82.31 122 TYR A O 1
ATOM 924 N N . ALA A 1 123 ? 9.650 -6.259 -12.034 1.00 81.62 123 ALA A N 1
ATOM 925 C CA . ALA A 1 123 ? 10.277 -7.266 -12.886 1.00 81.62 123 ALA A CA 1
ATOM 926 C C . ALA A 1 123 ? 10.444 -6.778 -14.337 1.00 81.62 123 ALA A C 1
ATOM 928 O O . ALA A 1 123 ? 11.481 -7.020 -14.959 1.00 81.62 123 ALA A O 1
ATOM 929 N N . ALA A 1 124 ? 9.442 -6.069 -14.868 1.00 77.38 124 ALA A N 1
ATOM 930 C CA . ALA A 1 124 ? 9.514 -5.479 -16.200 1.00 77.38 124 ALA A CA 1
ATOM 931 C C . ALA A 1 124 ? 10.593 -4.389 -16.280 1.00 77.38 124 ALA A C 1
ATOM 933 O O . ALA A 1 124 ? 11.394 -4.399 -17.209 1.00 77.38 124 ALA A O 1
ATOM 934 N N . VAL A 1 125 ? 10.648 -3.489 -15.295 1.00 76.19 125 VAL A N 1
ATOM 935 C CA . VAL A 1 125 ? 11.618 -2.388 -15.274 1.00 76.19 125 VAL A CA 1
ATOM 936 C C . VAL A 1 125 ? 13.048 -2.896 -15.102 1.00 76.19 125 VAL A C 1
ATOM 938 O O . VAL A 1 125 ? 13.905 -2.502 -15.882 1.00 76.19 125 VAL A O 1
ATOM 941 N N . ILE A 1 126 ? 13.301 -3.846 -14.193 1.00 78.06 126 ILE A N 1
ATOM 942 C CA . ILE A 1 126 ? 14.624 -4.486 -14.053 1.00 78.06 126 ILE A CA 1
ATOM 943 C C . ILE A 1 126 ? 15.103 -5.084 -15.378 1.00 78.06 126 ILE A C 1
ATOM 945 O O . ILE A 1 126 ? 16.290 -5.042 -15.676 1.00 78.06 126 ILE A O 1
ATOM 949 N N . THR A 1 127 ? 14.200 -5.661 -16.172 1.00 75.56 127 THR A N 1
ATOM 950 C CA . THR A 1 127 ? 14.557 -6.255 -17.471 1.00 75.56 127 THR A CA 1
ATOM 951 C C . THR A 1 127 ? 14.885 -5.196 -18.528 1.00 75.56 127 THR A C 1
ATOM 953 O O . THR A 1 127 ? 15.562 -5.506 -19.497 1.00 75.56 127 THR A O 1
ATOM 956 N N . LEU A 1 128 ? 14.372 -3.972 -18.379 1.00 69.69 128 LEU A N 1
ATOM 957 C CA . LEU A 1 128 ? 14.590 -2.867 -19.317 1.00 69.69 128 LEU A CA 1
ATOM 958 C C . LEU A 1 128 ? 15.780 -1.978 -18.930 1.00 69.69 128 LEU A C 1
ATOM 960 O O . LEU A 1 128 ? 16.345 -1.327 -19.804 1.00 69.69 128 LEU A O 1
ATOM 964 N N . GLU A 1 129 ? 16.122 -1.917 -17.642 1.00 69.44 129 GLU A N 1
ATOM 965 C CA . GLU A 1 129 ? 17.265 -1.155 -17.117 1.00 69.44 129 GLU A CA 1
ATOM 966 C C . GLU A 1 129 ? 18.594 -1.940 -17.159 1.00 69.44 129 GLU A C 1
ATOM 968 O O . GLU A 1 129 ? 19.650 -1.325 -17.025 1.00 69.44 129 GLU A O 1
ATOM 973 N N . ASN A 1 130 ? 18.558 -3.266 -17.362 1.00 57.66 130 ASN A N 1
ATOM 974 C CA . ASN A 1 130 ? 19.736 -4.135 -17.542 1.00 57.66 130 ASN A CA 1
ATOM 975 C C . ASN A 1 130 ? 19.917 -4.567 -19.000 1.00 57.66 130 ASN A C 1
ATOM 977 O O . ASN A 1 130 ? 21.082 -4.803 -19.391 1.00 57.66 130 ASN A O 1
#

Radius of gyration: 15.85 Å; chains: 1; bounding box: 36×32×41 Å